Protein AF-W9AIX9-F1 (afdb_monomer_lite)

Organism: Mycolicibacterium cosmeticum (NCBI:txid258533)

Sequence (87 aa):
MHTISERTQFGFKDLAALLAGLAMLVIGFAAITALPDWVARWGTVAVYLTYFLYMSIAGRLFWKGADTAWGAVKGAAAQRATARSPM

pLDDT: mean 76.03, std 11.99, range [47.66, 93.38]

Radius of gyration: 20.11 Å; chains: 1; bounding box: 53×23×62 Å

Structure (mmCIF, N/CA/C/O backbone):
data_AF-W9AIX9-F1
#
_entry.id   AF-W9AIX9-F1
#
loop_
_atom_site.group_PDB
_atom_site.id
_atom_site.type_symbol
_atom_site.label_atom_id
_atom_site.label_alt_id
_atom_site.label_comp_id
_atom_site.label_asym_id
_atom_site.label_entity_id
_atom_site.label_seq_id
_atom_site.pdbx_PDB_ins_code
_atom_site.Cartn_x
_atom_site.Cartn_y
_atom_site.Cartn_z
_atom_site.occupancy
_atom_site.B_iso_or_equiv
_atom_site.auth_seq_id
_atom_site.auth_comp_id
_atom_site.auth_asym_id
_atom_site.auth_atom_id
_atom_site.pdbx_PDB_model_num
ATOM 1 N N . MET A 1 1 ? -36.080 13.840 15.730 1.00 47.66 1 MET A N 1
ATOM 2 C CA . MET A 1 1 ? -35.787 12.678 14.859 1.00 47.66 1 MET A CA 1
ATOM 3 C C . MET A 1 1 ? -34.578 13.037 14.006 1.00 47.66 1 MET A C 1
ATOM 5 O O . MET A 1 1 ? -34.759 13.920 13.196 1.00 47.66 1 MET A O 1
ATOM 9 N N . HIS A 1 2 ? -33.380 12.484 14.271 1.00 48.72 2 HIS A N 1
ATOM 10 C CA . HIS A 1 2 ? -32.168 12.423 13.407 1.00 48.72 2 HIS A CA 1
ATOM 11 C C . HIS A 1 2 ? -30.929 12.153 14.297 1.00 48.72 2 HIS A C 1
ATOM 13 O O . HIS A 1 2 ? -30.206 13.077 14.642 1.00 48.72 2 HIS A O 1
ATOM 19 N N . THR A 1 3 ? -30.694 10.906 14.732 1.00 56.19 3 THR A N 1
ATOM 20 C CA . THR A 1 3 ? -29.475 10.535 15.504 1.00 56.19 3 THR A CA 1
ATOM 21 C C . THR A 1 3 ? -28.871 9.174 15.117 1.00 56.19 3 THR A C 1
ATOM 23 O O . THR A 1 3 ? -27.922 8.713 15.743 1.00 56.19 3 THR A O 1
ATOM 26 N N . ILE A 1 4 ? -29.375 8.512 14.068 1.00 58.72 4 ILE A N 1
ATOM 27 C CA . ILE A 1 4 ? -28.923 7.160 13.676 1.00 58.72 4 ILE A CA 1
ATOM 28 C C . ILE A 1 4 ? -27.726 7.207 12.701 1.00 58.72 4 ILE A C 1
ATOM 30 O O . ILE A 1 4 ? -26.930 6.272 12.647 1.00 58.72 4 ILE A O 1
ATOM 34 N N . SER A 1 5 ? -27.528 8.311 11.975 1.00 55.53 5 SER A N 1
ATOM 35 C CA . SER A 1 5 ? -26.541 8.385 10.887 1.00 55.53 5 SER A CA 1
ATOM 36 C C . SER A 1 5 ? -25.076 8.458 11.348 1.00 55.53 5 SER A C 1
ATOM 38 O O . SER A 1 5 ? -24.204 7.937 10.658 1.00 55.53 5 SER A O 1
ATOM 40 N N . GLU A 1 6 ? -24.779 9.035 12.520 1.00 52.78 6 GLU A N 1
ATOM 41 C CA . GLU A 1 6 ? -23.388 9.168 12.992 1.00 52.78 6 GLU A CA 1
ATOM 42 C C . GLU A 1 6 ? -22.767 7.829 13.403 1.00 52.78 6 GLU A C 1
ATOM 44 O O . GLU A 1 6 ? -21.627 7.549 13.039 1.00 52.78 6 GLU A O 1
ATOM 49 N N . ARG A 1 7 ? -23.515 6.955 14.092 1.00 55.00 7 ARG A N 1
ATOM 50 C CA . ARG A 1 7 ? -22.986 5.677 14.608 1.00 55.00 7 ARG A CA 1
ATOM 51 C C . ARG A 1 7 ? -22.519 4.739 13.487 1.00 55.00 7 ARG A C 1
ATOM 53 O O . ARG A 1 7 ? -21.548 4.008 13.660 1.00 55.00 7 ARG A O 1
ATOM 60 N N . THR A 1 8 ? -23.181 4.791 12.334 1.00 54.16 8 THR A N 1
ATOM 61 C CA . THR A 1 8 ? -22.873 3.957 11.161 1.00 54.16 8 THR A CA 1
ATOM 62 C C . THR A 1 8 ? -21.679 4.498 10.365 1.00 54.16 8 THR A C 1
ATOM 64 O O . THR A 1 8 ? -20.924 3.729 9.772 1.00 54.16 8 THR A O 1
ATOM 67 N N . GLN A 1 9 ? -21.461 5.817 10.391 1.00 54.12 9 GLN A N 1
ATOM 68 C CA . GLN A 1 9 ? -20.376 6.479 9.663 1.00 54.12 9 GLN A CA 1
ATOM 69 C C . GLN A 1 9 ? -18.989 6.199 10.265 1.00 54.12 9 GLN A C 1
ATOM 71 O O . GLN A 1 9 ? -18.018 6.103 9.512 1.00 54.12 9 GLN A O 1
ATOM 76 N N . PHE A 1 10 ? -18.888 6.057 11.592 1.00 55.03 10 PHE A N 1
ATOM 77 C CA . PHE A 1 10 ? -17.619 5.749 12.266 1.00 55.03 10 PHE A CA 1
ATOM 78 C C . PHE A 1 10 ? -17.095 4.362 11.864 1.00 55.03 10 PHE A C 1
ATOM 80 O O . PHE A 1 10 ? -16.006 4.261 11.313 1.00 55.03 10 PHE A O 1
ATOM 87 N N . GLY A 1 11 ? -17.916 3.312 11.985 1.00 60.09 11 GLY A N 1
ATOM 88 C CA . GLY A 1 11 ? -17.492 1.952 11.627 1.00 60.09 11 GLY A CA 1
ATOM 89 C C . GLY A 1 11 ? -17.174 1.759 10.138 1.00 60.09 11 GLY A C 1
ATOM 90 O O . GLY A 1 11 ? -16.264 1.007 9.796 1.00 60.09 11 GLY A O 1
ATOM 91 N N . PHE A 1 12 ? -17.886 2.451 9.239 1.00 65.19 12 PHE A N 1
ATOM 92 C CA . PHE A 1 12 ? -17.665 2.308 7.797 1.00 65.19 12 PHE A CA 1
ATOM 93 C C . PHE A 1 12 ? -16.361 2.962 7.329 1.00 65.19 12 PHE A C 1
ATOM 95 O O . PHE A 1 12 ? -15.671 2.394 6.487 1.00 65.19 12 PHE A O 1
ATOM 102 N N . LYS A 1 13 ? -15.987 4.128 7.879 1.00 66.56 13 LYS A N 1
ATOM 103 C CA . LYS A 1 13 ? -14.708 4.785 7.555 1.00 66.56 13 LYS A CA 1
ATOM 104 C C . LYS A 1 13 ? -13.511 3.960 8.022 1.00 66.56 13 LYS A C 1
ATOM 106 O O . LYS A 1 13 ? -12.537 3.842 7.282 1.00 66.56 13 LYS A O 1
ATOM 111 N N . ASP A 1 14 ? -13.615 3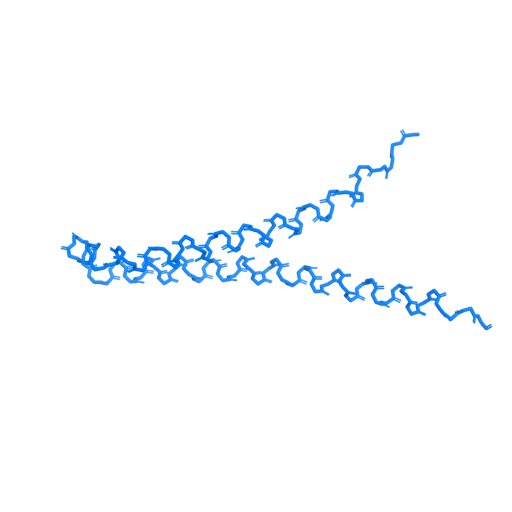.352 9.198 1.00 67.94 14 ASP A N 1
ATOM 112 C CA . ASP A 1 14 ? -12.543 2.537 9.774 1.00 67.94 14 ASP A CA 1
ATOM 113 C C . ASP A 1 14 ? -12.366 1.222 9.005 1.00 67.94 14 ASP A C 1
ATOM 115 O O . ASP A 1 14 ? -11.249 0.835 8.653 1.00 67.94 14 ASP A O 1
ATOM 119 N N . LEU A 1 15 ? -13.481 0.579 8.646 1.00 70.62 15 LEU A N 1
ATOM 120 C CA . LEU A 1 15 ? -13.478 -0.602 7.788 1.00 70.62 15 LEU A CA 1
ATOM 121 C C .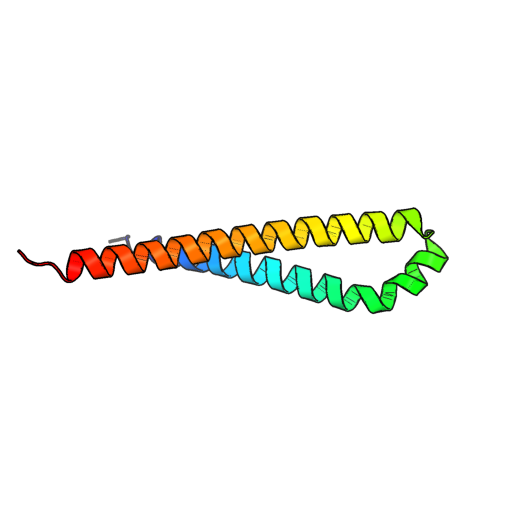 LEU A 1 15 ? -12.973 -0.275 6.375 1.00 70.62 15 LEU A C 1
ATOM 123 O O . LEU A 1 15 ? -12.184 -1.034 5.818 1.00 70.62 15 LEU A O 1
ATOM 127 N N . ALA A 1 16 ? -13.379 0.863 5.80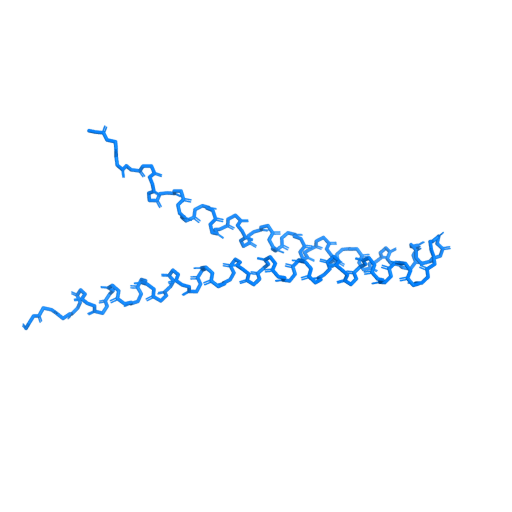7 1.00 72.88 16 ALA A N 1
ATOM 128 C CA . ALA A 1 16 ? -12.903 1.318 4.505 1.00 72.88 16 ALA A CA 1
ATOM 129 C C . ALA A 1 16 ? -11.396 1.607 4.519 1.00 72.88 16 ALA A C 1
ATOM 131 O O . ALA A 1 16 ? -10.716 1.265 3.557 1.00 72.88 16 ALA A O 1
ATOM 132 N N . ALA A 1 17 ? -10.853 2.171 5.604 1.00 71.00 17 ALA A N 1
ATOM 133 C CA . ALA A 1 17 ? -9.414 2.386 5.753 1.00 71.00 17 ALA A CA 1
ATOM 134 C C . ALA A 1 17 ? -8.638 1.058 5.821 1.00 71.00 17 ALA A C 1
ATOM 136 O O . ALA A 1 17 ? -7.610 0.918 5.154 1.00 71.00 17 ALA A O 1
ATOM 137 N N . LEU A 1 18 ? -9.150 0.064 6.558 1.00 73.31 18 LEU A N 1
ATOM 138 C CA . LEU A 1 18 ? -8.562 -1.279 6.586 1.00 73.31 18 LEU A CA 1
ATOM 139 C C . LEU A 1 18 ? -8.615 -1.967 5.219 1.00 73.31 18 LEU A C 1
ATOM 141 O O . LEU A 1 18 ? -7.600 -2.484 4.751 1.00 73.31 18 LEU A O 1
ATOM 145 N N . LEU A 1 19 ? -9.778 -1.953 4.565 1.00 81.00 19 LEU A N 1
ATOM 146 C CA . LEU A 1 19 ? -9.965 -2.564 3.249 1.00 81.00 19 LEU A CA 1
ATOM 147 C C . LEU A 1 19 ? -9.127 -1.867 2.175 1.00 81.00 19 LEU A C 1
ATOM 149 O O . LEU A 1 19 ? -8.558 -2.544 1.324 1.00 81.00 19 LEU A O 1
ATOM 153 N N . ALA A 1 20 ? -8.997 -0.540 2.234 1.00 78.44 20 ALA A N 1
ATOM 154 C CA . ALA A 1 20 ? -8.138 0.216 1.331 1.00 78.44 20 ALA A CA 1
ATOM 155 C C . ALA A 1 20 ? -6.661 -0.161 1.516 1.00 78.44 20 ALA A C 1
ATOM 157 O O . ALA A 1 20 ? -5.984 -0.443 0.529 1.00 78.44 20 ALA A O 1
ATOM 158 N N . GLY A 1 21 ? -6.171 -0.239 2.761 1.00 77.19 21 GLY A N 1
ATOM 159 C CA . GLY A 1 21 ? -4.805 -0.691 3.049 1.00 77.19 21 GLY A CA 1
ATOM 160 C C . GLY A 1 21 ? -4.551 -2.128 2.581 1.00 77.19 21 GLY A C 1
ATOM 161 O O . GLY A 1 21 ? -3.519 -2.405 1.971 1.00 77.19 21 GLY A O 1
ATOM 162 N N . LEU A 1 22 ? -5.520 -3.025 2.792 1.00 82.19 22 LEU A N 1
ATOM 163 C CA . LEU A 1 22 ? -5.446 -4.417 2.346 1.00 82.19 22 LEU A CA 1
ATOM 164 C C . LEU A 1 22 ? -5.433 -4.534 0.815 1.00 82.19 22 LEU A C 1
ATOM 166 O O . LEU A 1 22 ? -4.577 -5.222 0.265 1.00 82.19 22 LEU A O 1
ATOM 170 N N . ALA A 1 23 ? -6.337 -3.840 0.121 1.00 83.31 23 ALA A N 1
ATOM 171 C CA . ALA A 1 23 ? -6.385 -3.825 -1.340 1.00 83.31 23 ALA A CA 1
ATOM 172 C C . ALA A 1 23 ? -5.071 -3.296 -1.934 1.00 83.31 23 ALA A C 1
ATOM 174 O O . ALA A 1 23 ? -4.534 -3.873 -2.878 1.00 83.31 23 ALA A O 1
ATOM 175 N N . MET A 1 24 ? -4.511 -2.244 -1.335 1.00 80.00 24 MET A N 1
ATOM 176 C CA . MET A 1 24 ? -3.240 -1.659 -1.754 1.00 80.00 24 MET A CA 1
ATOM 177 C C . MET A 1 24 ? -2.066 -2.637 -1.555 1.00 80.00 24 MET A C 1
ATOM 179 O O . MET A 1 24 ? -1.198 -2.731 -2.428 1.00 80.00 24 MET A O 1
ATOM 183 N N . LEU A 1 25 ? -2.074 -3.427 -0.472 1.00 83.00 25 LEU A N 1
ATOM 184 C CA . LEU A 1 25 ? -1.115 -4.517 -0.242 1.00 83.00 25 LEU A CA 1
ATOM 185 C C . LEU A 1 25 ? -1.232 -5.628 -1.294 1.00 83.00 25 LEU A C 1
ATOM 187 O O . LEU A 1 25 ? -0.217 -6.063 -1.834 1.00 83.00 25 LEU A O 1
ATOM 191 N N . VAL A 1 26 ? -2.457 -6.063 -1.608 1.00 87.19 26 VAL A N 1
ATOM 192 C CA . VAL A 1 26 ? -2.716 -7.105 -2.617 1.00 87.19 26 VAL A CA 1
ATOM 193 C C . VAL A 1 26 ? -2.219 -6.663 -3.993 1.00 87.19 26 VAL A C 1
ATOM 195 O O . VAL A 1 26 ? -1.540 -7.429 -4.673 1.00 87.19 26 VAL A O 1
ATOM 198 N N . ILE A 1 27 ? -2.485 -5.411 -4.376 1.00 86.81 27 ILE A N 1
ATOM 199 C CA . ILE A 1 27 ? -1.973 -4.826 -5.623 1.00 86.81 27 ILE A CA 1
ATOM 200 C C . ILE A 1 27 ? -0.439 -4.802 -5.618 1.00 86.81 27 ILE A C 1
ATOM 202 O O . ILE A 1 27 ? 0.182 -5.165 -6.614 1.00 86.81 27 ILE A O 1
ATOM 206 N N . GLY A 1 28 ? 0.179 -4.431 -4.491 1.00 83.88 28 GLY A N 1
ATOM 207 C CA . GLY A 1 28 ? 1.633 -4.466 -4.342 1.00 83.88 28 GLY A CA 1
ATOM 208 C C . GLY A 1 28 ? 2.205 -5.873 -4.514 1.00 83.88 28 GLY A C 1
ATOM 209 O O . GLY A 1 28 ? 3.205 -6.050 -5.200 1.00 83.88 28 GLY A O 1
ATOM 210 N N . PHE A 1 29 ? 1.542 -6.883 -3.954 1.00 84.81 29 PHE A N 1
ATOM 211 C CA . PHE A 1 29 ? 1.963 -8.276 -4.078 1.00 84.81 29 PHE A CA 1
ATOM 212 C C . PHE A 1 29 ? 1.829 -8.795 -5.515 1.00 84.81 29 PHE A C 1
ATOM 214 O O . PHE A 1 29 ? 2.742 -9.437 -6.029 1.00 84.81 29 PHE A O 1
ATOM 221 N N . ALA A 1 30 ? 0.732 -8.456 -6.197 1.00 88.44 30 ALA A N 1
ATOM 222 C CA . ALA A 1 30 ? 0.545 -8.772 -7.611 1.00 88.44 30 ALA A CA 1
ATOM 223 C C . ALA A 1 30 ? 1.577 -8.064 -8.508 1.00 88.44 30 ALA A C 1
ATOM 225 O O . ALA A 1 30 ? 1.996 -8.614 -9.522 1.00 88.44 30 ALA A O 1
ATOM 226 N N . ALA A 1 31 ? 2.036 -6.869 -8.126 1.00 84.06 31 ALA A N 1
ATOM 227 C CA . ALA A 1 31 ? 3.053 -6.139 -8.875 1.00 84.06 31 ALA A CA 1
ATOM 228 C C . ALA A 1 31 ? 4.440 -6.809 -8.833 1.00 84.06 31 ALA A C 1
ATOM 230 O O . ALA A 1 31 ? 5.238 -6.561 -9.735 1.00 84.06 31 ALA A O 1
ATOM 231 N N . ILE A 1 32 ? 4.725 -7.693 -7.861 1.00 84.50 32 ILE A N 1
ATOM 232 C CA . ILE A 1 32 ? 6.021 -8.393 -7.744 1.00 84.50 32 ILE A CA 1
ATOM 233 C C . ILE A 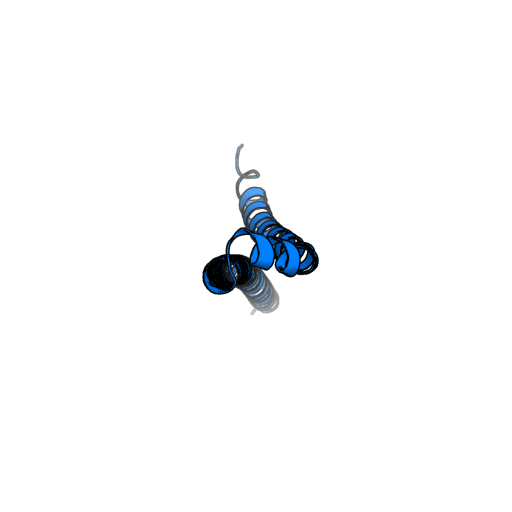1 32 ? 6.362 -9.155 -9.025 1.00 84.50 32 ILE A C 1
ATOM 235 O O . ILE A 1 32 ? 7.502 -9.104 -9.486 1.00 84.50 32 ILE A O 1
ATOM 239 N N . THR A 1 33 ? 5.382 -9.826 -9.634 1.00 86.00 33 THR A N 1
ATOM 240 C CA . THR A 1 33 ? 5.609 -10.619 -10.851 1.00 86.00 33 THR A CA 1
ATOM 241 C C . THR A 1 33 ? 5.934 -9.753 -12.068 1.00 86.00 33 THR A C 1
ATOM 243 O O . THR A 1 33 ? 6.548 -10.245 -13.006 1.00 86.00 33 THR A O 1
ATOM 246 N N . ALA A 1 34 ? 5.553 -8.472 -12.052 1.00 85.88 34 ALA A N 1
ATOM 247 C CA . ALA A 1 34 ? 5.815 -7.515 -13.126 1.00 85.88 34 ALA A CA 1
ATOM 248 C C . ALA A 1 34 ? 7.106 -6.698 -12.917 1.00 85.88 34 ALA A C 1
ATOM 250 O O . ALA A 1 34 ? 7.559 -6.020 -13.841 1.00 85.88 34 ALA A O 1
ATOM 251 N N . LEU A 1 35 ? 7.727 -6.765 -11.730 1.00 83.88 35 LEU A N 1
ATOM 252 C CA . LEU A 1 35 ? 8.957 -6.023 -11.428 1.00 83.88 35 LEU A CA 1
ATOM 253 C C . LEU A 1 35 ? 10.110 -6.314 -12.403 1.00 83.88 35 LEU A C 1
ATOM 255 O O . LEU A 1 35 ? 10.742 -5.346 -12.827 1.00 83.88 35 LEU A O 1
ATOM 259 N N . PRO A 1 36 ? 10.396 -7.570 -12.808 1.00 85.06 36 PRO A N 1
ATOM 260 C CA . PRO A 1 36 ? 11.498 -7.851 -13.732 1.00 85.06 36 PRO A CA 1
ATOM 261 C C . PRO A 1 36 ? 11.325 -7.150 -15.088 1.00 85.06 36 PRO A C 1
ATOM 263 O O . PRO A 1 36 ? 12.270 -6.548 -15.600 1.00 85.06 36 PRO A O 1
ATOM 266 N N . ASP A 1 37 ? 10.100 -7.144 -15.622 1.00 89.31 37 ASP A N 1
ATOM 267 C CA . ASP A 1 37 ? 9.768 -6.481 -16.888 1.00 89.31 37 ASP A CA 1
ATOM 268 C C . ASP A 1 37 ? 9.894 -4.957 -16.791 1.00 89.31 37 ASP A C 1
ATOM 270 O O . ASP A 1 37 ? 10.320 -4.285 -17.735 1.00 89.31 37 ASP A O 1
ATOM 274 N N . TRP A 1 38 ? 9.535 -4.380 -15.644 1.00 89.00 38 TRP A N 1
ATOM 275 C CA . TRP A 1 38 ? 9.680 -2.944 -15.420 1.00 89.00 38 TRP A CA 1
ATOM 276 C C . TRP A 1 38 ? 11.142 -2.550 -15.253 1.00 89.00 38 TRP A C 1
ATOM 278 O O . TRP A 1 38 ? 11.554 -1.534 -15.812 1.00 89.00 38 TRP A O 1
ATOM 288 N N . VAL A 1 39 ? 11.939 -3.360 -14.550 1.00 90.12 39 VAL A N 1
ATOM 289 C CA . VAL A 1 39 ? 13.386 -3.144 -14.400 1.00 90.12 39 VAL A CA 1
ATOM 290 C C . VAL A 1 39 ? 14.067 -3.126 -15.769 1.00 90.12 39 VAL A C 1
ATOM 292 O O . VAL A 1 39 ? 14.887 -2.243 -16.018 1.00 90.12 39 VAL A O 1
ATOM 295 N N . ALA A 1 40 ? 13.673 -4.022 -16.679 1.00 87.81 40 ALA A N 1
ATOM 296 C CA . ALA A 1 40 ? 14.195 -4.056 -18.044 1.00 87.81 40 ALA A CA 1
ATOM 297 C C . ALA A 1 40 ? 13.850 -2.797 -18.868 1.00 87.81 40 ALA A C 1
ATOM 299 O O . ALA A 1 40 ? 14.603 -2.432 -19.768 1.00 87.81 40 ALA A O 1
ATOM 300 N N . ARG A 1 41 ? 12.730 -2.123 -18.569 1.00 90.06 41 ARG A N 1
ATOM 301 C CA . ARG A 1 41 ? 12.245 -0.948 -19.319 1.00 90.06 41 ARG A CA 1
ATOM 302 C C . ARG A 1 41 ? 12.681 0.399 -18.737 1.00 90.06 41 ARG A C 1
ATOM 304 O O . ARG A 1 41 ? 12.956 1.320 -19.496 1.00 90.06 41 ARG A O 1
ATOM 311 N N . TRP A 1 42 ? 12.711 0.524 -17.413 1.00 87.50 42 TRP A N 1
ATOM 312 C CA . TRP A 1 42 ? 12.871 1.805 -16.704 1.00 87.50 42 TRP A CA 1
ATOM 313 C C . TRP A 1 42 ? 14.124 1.851 -15.820 1.00 87.50 42 TRP A C 1
ATOM 315 O O . TRP A 1 42 ? 14.449 2.896 -15.257 1.00 87.50 42 TRP A O 1
ATOM 325 N N . GLY A 1 43 ? 14.839 0.729 -15.703 1.00 87.62 43 GLY A N 1
A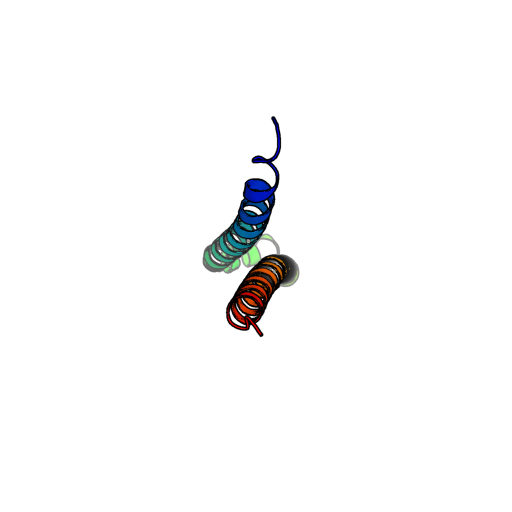TOM 326 C CA . GLY A 1 43 ? 16.035 0.601 -14.885 1.00 87.62 43 GLY A CA 1
ATOM 327 C C . GLY A 1 43 ? 15.747 0.227 -13.429 1.00 87.62 43 GLY A C 1
ATOM 328 O O . GLY A 1 43 ? 14.735 0.588 -12.828 1.00 87.62 43 GLY A O 1
ATOM 329 N N . THR A 1 44 ? 16.701 -0.495 -12.846 1.00 89.00 44 THR A N 1
ATOM 330 C CA . THR A 1 44 ? 16.642 -1.093 -11.505 1.00 89.00 44 THR A CA 1
ATOM 331 C C . THR A 1 44 ? 16.304 -0.081 -10.412 1.00 89.00 44 THR A C 1
ATOM 333 O O . THR A 1 44 ? 15.400 -0.305 -9.611 1.00 89.00 44 THR A O 1
ATOM 336 N N . VAL A 1 45 ? 17.011 1.052 -10.383 1.00 90.00 45 VAL A N 1
ATOM 337 C CA . VAL A 1 45 ? 16.917 2.018 -9.278 1.00 90.00 45 VAL A CA 1
ATOM 338 C C . VAL A 1 45 ? 15.533 2.660 -9.215 1.00 90.00 45 VAL A C 1
ATOM 340 O O . VAL A 1 45 ? 14.929 2.680 -8.148 1.00 90.00 45 VAL A O 1
ATOM 343 N N . ALA A 1 46 ? 15.005 3.136 -10.347 1.00 88.62 46 ALA A N 1
ATOM 344 C CA . ALA A 1 46 ? 13.704 3.799 -10.386 1.00 88.62 46 ALA A CA 1
ATOM 345 C C . ALA A 1 46 ? 12.573 2.846 -9.972 1.00 88.62 46 ALA A C 1
ATOM 347 O O . ALA A 1 46 ? 11.754 3.191 -9.123 1.00 88.62 46 ALA A O 1
ATOM 348 N N . VAL A 1 47 ? 12.571 1.621 -10.504 1.00 90.50 47 VAL A N 1
ATOM 349 C CA . VAL A 1 47 ? 11.510 0.637 -10.249 1.00 90.50 47 VAL A CA 1
ATOM 350 C C . VAL A 1 47 ? 11.479 0.208 -8.789 1.00 90.50 47 VAL A C 1
ATOM 352 O O . VAL A 1 47 ? 10.417 0.247 -8.166 1.00 90.50 47 VAL A O 1
ATOM 355 N N . TYR A 1 48 ? 12.629 -0.149 -8.211 1.00 87.69 48 TYR A N 1
ATOM 356 C CA . TYR A 1 48 ? 12.669 -0.547 -6.806 1.00 87.69 48 TYR A CA 1
ATOM 357 C C . TYR A 1 48 ? 12.388 0.622 -5.864 1.00 87.69 48 TYR A C 1
ATOM 359 O O . TYR A 1 48 ? 11.717 0.417 -4.857 1.00 87.69 48 TYR A O 1
ATOM 367 N N . LEU A 1 49 ? 12.825 1.844 -6.189 1.00 93.38 49 LEU A N 1
ATOM 368 C CA . LEU A 1 49 ? 12.523 3.025 -5.379 1.00 93.38 49 LEU A CA 1
ATOM 369 C C . LEU A 1 49 ? 11.019 3.331 -5.377 1.00 93.38 49 LEU A C 1
ATOM 371 O O . LEU A 1 49 ? 10.436 3.542 -4.312 1.00 93.38 49 LEU A O 1
ATOM 375 N N . THR A 1 50 ? 10.372 3.301 -6.546 1.00 89.69 50 THR A N 1
ATOM 376 C CA . THR A 1 50 ? 8.920 3.487 -6.666 1.00 89.69 50 THR A CA 1
ATOM 377 C C . THR A 1 50 ? 8.160 2.375 -5.952 1.00 89.69 50 THR A C 1
ATOM 379 O O . THR A 1 50 ? 7.222 2.660 -5.208 1.00 89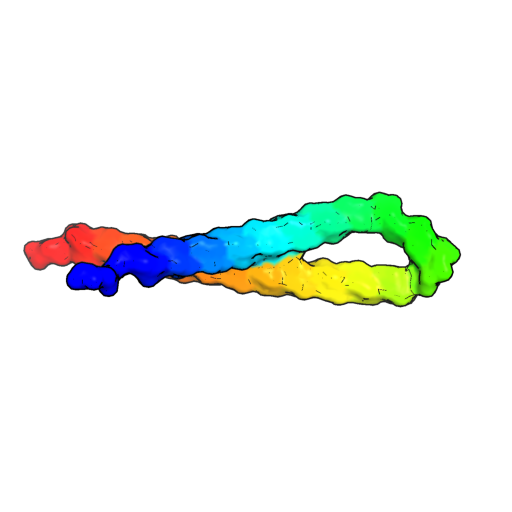.69 50 THR A O 1
ATOM 382 N N . TYR A 1 51 ? 8.579 1.120 -6.120 1.00 87.94 51 TYR A N 1
ATOM 383 C CA . TYR A 1 51 ? 7.960 -0.019 -5.447 1.00 87.94 51 TYR A CA 1
ATOM 384 C C . TYR A 1 51 ? 8.106 0.068 -3.922 1.00 87.94 51 TYR A C 1
ATOM 386 O O . TYR A 1 51 ? 7.140 -0.133 -3.184 1.00 87.94 51 TYR A O 1
ATOM 394 N N . PHE A 1 52 ? 9.290 0.441 -3.438 1.00 89.19 52 PHE A N 1
ATOM 395 C CA . PHE A 1 52 ? 9.552 0.654 -2.020 1.00 89.19 52 PHE A CA 1
ATOM 396 C C . PHE A 1 52 ? 8.696 1.787 -1.444 1.00 89.19 52 PHE A C 1
ATOM 398 O O . PHE A 1 52 ? 8.105 1.638 -0.370 1.00 89.19 52 PHE A O 1
ATOM 405 N N . LEU A 1 53 ? 8.585 2.908 -2.162 1.00 91.25 53 LEU A N 1
ATOM 406 C CA . LEU A 1 53 ? 7.745 4.033 -1.760 1.00 91.25 53 LEU A CA 1
ATOM 407 C C . LEU A 1 53 ? 6.267 3.627 -1.702 1.00 91.25 53 LEU A C 1
ATOM 409 O O . LEU A 1 53 ? 5.592 3.911 -0.713 1.00 91.25 53 LEU A O 1
ATOM 413 N N . TYR A 1 54 ? 5.790 2.909 -2.721 1.00 89.00 54 TYR A N 1
ATOM 414 C CA . TYR A 1 54 ? 4.435 2.366 -2.763 1.00 89.00 54 TYR A CA 1
ATOM 415 C C . TYR A 1 54 ? 4.158 1.458 -1.557 1.00 89.00 54 TYR A C 1
ATOM 417 O O . TYR A 1 54 ? 3.191 1.687 -0.830 1.00 89.00 54 TYR A O 1
ATOM 425 N N . MET A 1 55 ? 5.037 0.486 -1.289 1.00 87.19 55 MET A N 1
ATOM 426 C CA . MET A 1 55 ? 4.897 -0.426 -0.148 1.00 87.19 55 MET A CA 1
ATOM 427 C C . MET A 1 55 ? 4.950 0.303 1.198 1.00 87.19 55 MET A C 1
ATOM 429 O O . MET A 1 55 ? 4.185 -0.022 2.106 1.00 87.19 55 MET A O 1
ATOM 433 N N . SER A 1 56 ? 5.787 1.332 1.326 1.00 88.25 56 SER A N 1
ATOM 434 C CA . SER A 1 56 ? 5.876 2.147 2.544 1.00 88.25 56 SER A CA 1
ATOM 435 C C . SER A 1 56 ? 4.585 2.927 2.816 1.00 88.25 56 SER A C 1
ATOM 437 O O . SER A 1 56 ? 4.134 3.015 3.963 1.00 88.25 56 SER A O 1
ATOM 439 N N . ILE A 1 57 ? 3.962 3.475 1.768 1.00 86.62 57 ILE A N 1
ATOM 440 C CA . ILE A 1 57 ? 2.675 4.176 1.866 1.00 86.62 57 ILE A CA 1
ATOM 441 C C . ILE A 1 57 ? 1.552 3.181 2.176 1.00 86.62 57 ILE A C 1
ATOM 443 O O . ILE A 1 57 ? 0.756 3.431 3.084 1.00 86.62 57 ILE A O 1
ATOM 447 N N . ALA A 1 58 ? 1.523 2.042 1.481 1.00 85.69 58 ALA A N 1
ATOM 448 C CA . ALA A 1 58 ? 0.525 0.996 1.678 1.00 85.69 58 ALA A CA 1
ATOM 449 C C . ALA A 1 58 ? 0.562 0.447 3.114 1.00 85.69 58 ALA A C 1
ATOM 451 O O . ALA A 1 58 ? -0.471 0.382 3.781 1.00 85.69 58 ALA A O 1
ATOM 452 N N . GLY A 1 59 ? 1.761 0.164 3.636 1.00 80.38 59 GLY A N 1
ATOM 453 C CA . GLY A 1 59 ? 1.957 -0.233 5.027 1.00 80.38 59 GLY A CA 1
ATOM 454 C C . GLY A 1 59 ? 1.455 0.830 6.003 1.00 80.38 59 GLY A C 1
ATOM 455 O O . GLY A 1 59 ? 0.699 0.515 6.915 1.00 80.38 59 GLY A O 1
ATOM 456 N N . ARG A 1 60 ? 1.801 2.108 5.804 1.00 83.19 60 ARG A N 1
ATOM 457 C CA . ARG A 1 60 ? 1.364 3.194 6.701 1.00 83.19 60 ARG A CA 1
ATOM 458 C C . ARG A 1 60 ? -0.156 3.396 6.699 1.00 83.19 60 ARG A C 1
ATOM 460 O O . ARG A 1 60 ? -0.724 3.691 7.750 1.00 83.19 60 ARG A O 1
ATOM 467 N N . LEU A 1 61 ? -0.810 3.235 5.550 1.00 77.75 61 LEU A N 1
ATOM 468 C CA . LEU A 1 61 ? -2.273 3.261 5.438 1.00 77.75 61 LEU A CA 1
ATOM 469 C C . LEU A 1 61 ? -2.910 2.076 6.166 1.00 77.75 61 LEU A C 1
ATOM 471 O O . LEU A 1 61 ? -3.849 2.273 6.937 1.00 77.75 61 LEU A O 1
ATOM 475 N N . PHE A 1 62 ? -2.356 0.877 5.985 1.00 79.81 62 PHE A N 1
ATOM 476 C CA . PHE A 1 62 ? -2.788 -0.316 6.705 1.00 79.81 62 PHE A CA 1
ATOM 477 C C . PHE A 1 62 ? -2.639 -0.154 8.226 1.00 79.81 62 PHE A C 1
ATOM 479 O O . PHE A 1 62 ? -3.602 -0.383 8.953 1.00 79.81 62 PHE A O 1
ATOM 486 N N . TRP A 1 63 ? -1.484 0.320 8.707 1.00 76.94 63 TRP A N 1
ATOM 487 C CA . TRP A 1 63 ? -1.240 0.577 10.132 1.00 76.94 63 TRP A CA 1
ATOM 488 C C . TRP A 1 63 ? -2.194 1.624 10.706 1.00 76.94 63 TRP A C 1
ATOM 490 O O . TRP A 1 63 ? -2.737 1.408 11.781 1.00 76.94 63 TRP A O 1
ATOM 500 N N . LYS A 1 64 ? -2.495 2.703 9.969 1.00 76.81 64 LYS A N 1
ATOM 501 C CA . LYS A 1 64 ? -3.527 3.664 10.389 1.00 76.81 64 LYS A CA 1
ATOM 502 C C . LYS A 1 64 ? -4.907 3.019 10.534 1.00 76.81 64 LYS A C 1
ATOM 504 O O . LYS A 1 64 ? -5.603 3.311 11.499 1.00 76.81 64 LYS A O 1
ATOM 509 N N . GLY A 1 65 ? -5.304 2.156 9.597 1.00 72.94 65 GLY A N 1
ATOM 510 C CA . GLY A 1 65 ? -6.556 1.400 9.712 1.00 72.94 65 GLY A CA 1
ATOM 511 C C . GLY A 1 65 ? -6.550 0.449 10.914 1.00 72.94 65 GLY A C 1
ATOM 512 O O . GLY A 1 65 ? -7.529 0.381 11.658 1.00 72.94 65 GLY A O 1
ATOM 513 N N . ALA A 1 66 ? -5.430 -0.240 11.140 1.00 75.25 66 ALA A N 1
ATOM 514 C CA . ALA A 1 66 ? -5.248 -1.165 12.254 1.00 75.25 66 ALA A CA 1
ATOM 515 C C . ALA A 1 66 ? -5.268 -0.459 13.621 1.00 75.25 66 ALA A C 1
ATOM 517 O O . ALA A 1 66 ? -5.943 -0.936 14.533 1.00 75.25 66 ALA A O 1
ATOM 518 N N . ASP A 1 67 ? -4.603 0.691 13.761 1.00 75.88 67 ASP A N 1
ATOM 519 C CA . ASP A 1 67 ? -4.595 1.491 14.991 1.00 75.88 67 ASP A CA 1
ATOM 520 C C . ASP A 1 67 ? -6.002 1.964 15.361 1.00 75.88 67 ASP A C 1
ATOM 522 O O . ASP A 1 67 ? -6.402 1.888 16.528 1.00 75.88 67 ASP A O 1
ATOM 526 N N . THR A 1 68 ? -6.790 2.396 14.374 1.00 73.44 68 THR A N 1
ATOM 527 C CA . THR A 1 68 ? -8.175 2.807 14.618 1.00 73.44 68 THR A CA 1
ATOM 528 C C . THR A 1 68 ? -9.051 1.624 15.027 1.00 73.44 68 THR A C 1
ATOM 530 O O . THR A 1 68 ? -9.794 1.720 16.008 1.00 73.44 68 THR A O 1
ATOM 533 N N . ALA A 1 69 ? -8.913 0.474 14.358 1.00 70.81 69 ALA A N 1
ATOM 534 C CA . ALA A 1 69 ? -9.613 -0.749 14.746 1.00 70.81 69 ALA A CA 1
ATOM 535 C C . ALA A 1 69 ? -9.235 -1.194 16.173 1.00 70.81 69 ALA A C 1
ATOM 537 O O . ALA A 1 69 ? -10.101 -1.548 16.976 1.00 70.81 69 ALA A O 1
ATOM 538 N N . TRP A 1 70 ? -7.952 -1.111 16.531 1.00 72.12 70 TRP A N 1
ATOM 539 C CA . TRP A 1 70 ? -7.458 -1.440 17.867 1.00 72.12 70 TRP A CA 1
ATOM 540 C C . TRP A 1 70 ? -7.965 -0.462 18.939 1.00 72.12 70 TRP A C 1
ATOM 542 O O . TRP A 1 70 ? -8.306 -0.869 20.055 1.00 72.12 70 TRP A O 1
ATOM 552 N N . GLY A 1 71 ? -8.070 0.827 18.601 1.00 76.31 71 GLY A N 1
ATOM 553 C CA . GLY A 1 71 ? -8.709 1.846 19.434 1.00 76.31 71 GLY A CA 1
ATOM 554 C C . GLY A 1 71 ? -10.184 1.538 19.699 1.00 76.31 71 GLY A C 1
ATOM 555 O O . GLY A 1 71 ? -10.619 1.576 20.853 1.00 76.31 71 GLY A O 1
ATOM 556 N N . ALA A 1 72 ? -10.929 1.141 18.664 1.00 70.44 72 ALA A N 1
ATOM 557 C CA . ALA A 1 72 ? -12.330 0.743 18.786 1.00 70.44 72 ALA A CA 1
ATOM 558 C C . ALA A 1 72 ? -12.509 -0.494 19.686 1.00 70.44 72 ALA A C 1
ATOM 560 O O . ALA A 1 72 ? -13.387 -0.505 20.553 1.00 70.44 72 ALA A O 1
ATOM 561 N N . VAL A 1 73 ? -11.641 -1.506 19.551 1.00 76.69 73 VAL A N 1
ATOM 562 C CA . VAL A 1 73 ? -11.668 -2.715 20.398 1.00 76.69 73 VAL A CA 1
ATOM 563 C C . VAL A 1 73 ? -11.392 -2.378 21.865 1.00 76.69 73 VAL A C 1
ATOM 565 O O . VAL A 1 73 ? -12.140 -2.817 22.742 1.00 76.69 73 VAL A O 1
ATOM 568 N N . LYS A 1 74 ? -10.367 -1.565 22.154 1.00 74.88 74 LYS A N 1
ATOM 569 C CA . LYS A 1 74 ? -10.072 -1.129 23.531 1.00 74.88 74 LYS A CA 1
ATOM 570 C C . LYS A 1 74 ? -11.200 -0.285 24.125 1.00 74.88 74 LYS A C 1
ATOM 572 O O . LYS A 1 74 ? -11.553 -0.489 25.285 1.00 74.88 74 LYS A O 1
ATOM 577 N N . GLY A 1 75 ? -11.809 0.598 23.332 1.00 73.12 75 GLY A N 1
ATOM 578 C CA . GLY A 1 75 ? -12.983 1.368 23.746 1.00 73.12 75 GLY A CA 1
ATOM 579 C C . GLY A 1 75 ? -14.173 0.473 24.108 1.00 73.12 75 GLY A C 1
ATOM 580 O O . GLY A 1 75 ? -14.790 0.659 25.157 1.00 73.12 75 GLY A O 1
ATOM 581 N N . ALA A 1 76 ? -14.450 -0.551 23.296 1.00 69.69 76 ALA A N 1
ATOM 582 C CA . ALA A 1 76 ? -15.512 -1.521 23.565 1.00 69.69 76 ALA A CA 1
ATOM 583 C C . ALA A 1 76 ? -15.231 -2.383 24.812 1.00 69.69 76 ALA A C 1
ATOM 585 O O . ALA A 1 76 ? -16.148 -2.672 25.584 1.00 69.69 76 ALA A O 1
ATOM 586 N N . ALA A 1 77 ? -13.974 -2.777 25.038 1.00 72.75 77 ALA A N 1
ATOM 587 C CA . ALA A 1 77 ? -13.566 -3.518 26.232 1.00 72.75 77 ALA A CA 1
ATOM 588 C C . ALA A 1 77 ? -13.701 -2.672 27.512 1.00 72.75 77 ALA A C 1
ATOM 590 O O . ALA A 1 77 ? -14.224 -3.163 28.513 1.00 72.75 77 ALA A O 1
ATOM 591 N N . ALA A 1 78 ? -13.312 -1.394 27.460 1.00 72.38 78 ALA A N 1
ATOM 592 C CA . ALA A 1 78 ? -13.460 -0.461 28.575 1.00 72.38 78 ALA A CA 1
ATOM 593 C C . ALA A 1 78 ? -14.938 -0.242 28.939 1.00 72.38 78 ALA A C 1
ATOM 595 O O . ALA A 1 78 ? -15.308 -0.383 30.101 1.00 72.38 78 ALA A O 1
ATOM 596 N N . GLN A 1 79 ? -15.803 -0.009 27.945 1.00 65.75 79 GLN A N 1
ATOM 597 C CA . GLN A 1 79 ? -17.247 0.161 28.165 1.00 65.75 79 GLN A CA 1
ATOM 598 C C . GLN A 1 79 ? -17.897 -1.083 28.786 1.00 65.75 79 GLN A C 1
ATOM 600 O O . GLN A 1 79 ? -18.757 -0.968 29.659 1.00 65.75 79 GLN A O 1
ATOM 605 N N . ARG A 1 80 ? -17.466 -2.284 28.376 1.00 61.78 80 ARG A N 1
ATOM 606 C CA . ARG A 1 80 ? -17.936 -3.547 28.966 1.00 61.78 80 ARG A CA 1
ATOM 607 C C . ARG A 1 80 ? -17.485 -3.732 30.415 1.00 61.78 80 ARG A C 1
ATOM 609 O O . ARG A 1 80 ? -18.241 -4.305 31.191 1.00 61.78 80 ARG A O 1
ATOM 616 N N . ALA A 1 81 ? -16.294 -3.261 30.780 1.00 67.44 81 ALA A N 1
ATOM 617 C CA . ALA A 1 81 ? -15.811 -3.309 32.158 1.00 67.44 81 ALA A CA 1
ATOM 618 C C . ALA A 1 81 ? -16.591 -2.339 33.061 1.00 67.44 81 ALA A C 1
ATOM 620 O O . ALA A 1 81 ? -17.042 -2.738 34.130 1.00 67.44 81 ALA A O 1
ATOM 621 N N . THR A 1 82 ? -16.846 -1.110 32.601 1.00 68.75 82 THR A N 1
ATOM 622 C CA . THR A 1 82 ? -17.647 -0.125 33.350 1.00 68.75 82 THR A CA 1
ATOM 623 C C . THR A 1 82 ? -19.101 -0.574 33.521 1.00 68.75 82 THR A C 1
ATOM 625 O O . THR A 1 82 ? -19.674 -0.400 34.588 1.00 68.75 82 THR A O 1
ATOM 628 N N . ALA A 1 83 ? -19.694 -1.211 32.505 1.00 67.75 83 ALA A N 1
ATOM 629 C CA . ALA A 1 83 ? -21.063 -1.728 32.581 1.00 67.75 83 ALA A CA 1
ATOM 630 C C . ALA A 1 83 ? -21.220 -2.952 33.506 1.00 67.75 83 ALA A C 1
ATOM 632 O O . ALA A 1 83 ? -22.337 -3.274 33.905 1.00 67.75 83 ALA A O 1
ATOM 633 N N . ARG A 1 84 ? -20.125 -3.654 33.828 1.00 61.44 84 ARG A N 1
ATOM 634 C CA . ARG A 1 84 ? -20.134 -4.868 34.661 1.00 61.44 84 ARG A CA 1
ATOM 635 C C . ARG A 1 84 ? -19.816 -4.591 36.140 1.00 61.44 84 ARG A C 1
ATOM 637 O O . ARG A 1 84 ? -19.930 -5.509 36.943 1.00 61.44 84 ARG A O 1
ATOM 644 N N . SER A 1 85 ? -19.498 -3.348 36.506 1.00 58.25 85 SER A N 1
ATOM 645 C CA . SER A 1 85 ? -19.396 -2.890 37.899 1.00 58.25 85 SER A CA 1
ATOM 646 C C . SER A 1 85 ? -20.555 -1.946 38.259 1.00 58.25 85 SER A C 1
ATOM 648 O O . SER A 1 85 ? -20.345 -0.734 38.332 1.00 58.25 85 SER A O 1
ATOM 650 N N . PRO A 1 86 ? -21.790 -2.445 38.474 1.00 58.59 86 PRO A N 1
ATOM 651 C CA . PRO A 1 86 ? -22.697 -1.773 39.397 1.00 58.59 86 PRO A CA 1
ATOM 652 C C . PRO A 1 86 ? -22.107 -1.903 40.811 1.00 58.59 86 PRO A C 1
ATOM 654 O O . PRO A 1 86 ? -21.517 -2.936 41.122 1.00 58.59 86 PRO A O 1
ATOM 657 N N . MET A 1 87 ? -22.197 -0.821 41.590 1.00 56.28 87 MET A N 1
ATOM 658 C CA . MET A 1 87 ? -21.599 -0.672 42.926 1.00 56.28 87 MET A CA 1
ATOM 659 C C . MET A 1 87 ? -21.735 -1.897 43.832 1.00 56.28 87 MET A C 1
ATOM 661 O O . MET A 1 87 ? -22.836 -2.493 43.849 1.00 56.28 87 MET A O 1
#

Secondary structure (DSSP, 8-state):
---SHHHHHHHHHHHHHHHHHHHHHHHHHHHGGGHHHHHHHH-HHHHHHHHHHHHHHHHHHHHHHHHHHHHHHHHHHHHHHHHH---

Foldseek 3Di:
DDDPPPVVVLVVVLVVLQVQLVVLVVVLVVCVVVLVVVCVPPNDPVSVVVSVVSNVVSVVSNVVSVVSVVVVVVVVVVVVVVVPDDD